Protein AF-A0A1N6WPC0-F1 (afdb_monomer_lite)

pLDDT: mean 72.24, std 15.85, range [30.17, 91.0]

Sequence (101 aa):
MKKSELVTTCVISGGVLLAALHHGTVYRDQYRTRAECEADWGRYSGYCQEESAGGSGYRYYGPSYESGARPRTLEPRKVAARETIKRSGFGFSGARFSAGG

Foldseek 3Di:
DPPVVVVVCCVVVVVVVVVLVPDAKKKWFKAQDLCLQCQFAVVQSVQWDWDPDPDDHIIITGAIGHVVGDDRTDCPVRGPDMDTDPPDRDDDDGHPPPPDD

Organism: Aquipseudomonas alcaligenes (NCBI:txid43263)

Structure (mmCIF, N/CA/C/O backbone):
data_AF-A0A1N6WPC0-F1
#
_entry.id   AF-A0A1N6WPC0-F1
#
loop_
_atom_site.group_PDB
_atom_site.id
_atom_site.type_symbol
_atom_site.label_atom_id
_atom_site.label_alt_id
_atom_site.label_comp_id
_atom_site.label_asym_id
_atom_site.label_entity_id
_atom_site.label_seq_id
_atom_site.pdbx_PDB_ins_code
_atom_site.Cartn_x
_atom_site.Cartn_y
_atom_site.Cartn_z
_atom_site.occupancy
_atom_site.B_iso_or_equiv
_atom_site.auth_seq_id
_atom_site.auth_comp_id
_atom_site.auth_asym_id
_atom_site.auth_atom_id
_atom_site.pdbx_PDB_model_num
ATOM 1 N N . MET A 1 1 ? -14.975 8.978 46.731 1.00 53.16 1 MET A N 1
ATOM 2 C CA . MET A 1 1 ? -15.304 8.452 45.389 1.00 53.16 1 MET A CA 1
ATOM 3 C C . MET A 1 1 ? -16.383 7.405 45.532 1.00 53.16 1 MET A C 1
ATOM 5 O O . MET A 1 1 ? -16.203 6.466 46.306 1.00 53.16 1 MET A O 1
ATOM 9 N N . LYS A 1 2 ? -17.518 7.580 44.858 1.00 65.81 2 LYS A N 1
ATOM 10 C CA . LYS A 1 2 ? -18.570 6.556 44.879 1.00 65.81 2 LYS A CA 1
ATOM 11 C C . LYS A 1 2 ? -18.101 5.379 44.023 1.00 65.81 2 LYS A C 1
ATOM 13 O O . LYS A 1 2 ? -17.471 5.578 42.990 1.00 65.81 2 LYS A O 1
ATOM 18 N N . LYS A 1 3 ? -18.394 4.148 44.448 1.00 60.62 3 LYS A N 1
ATOM 19 C CA . LYS A 1 3 ? -17.966 2.909 43.767 1.00 60.62 3 LYS A CA 1
ATOM 20 C C . LYS A 1 3 ? -18.347 2.897 42.274 1.00 60.62 3 LYS A C 1
ATOM 22 O O . LYS A 1 3 ? -17.620 2.347 41.457 1.00 60.62 3 LYS A O 1
ATOM 27 N N . SER A 1 4 ? -19.446 3.569 41.926 1.00 62.38 4 SER A N 1
ATOM 28 C CA . SER A 1 4 ? -19.932 3.776 40.560 1.00 62.38 4 SER A CA 1
ATOM 29 C C . SER A 1 4 ? -19.015 4.640 39.688 1.00 62.38 4 SER A C 1
ATOM 31 O O . SER A 1 4 ? -18.865 4.348 38.507 1.00 62.38 4 SER A O 1
ATOM 33 N N . GLU A 1 5 ? -18.370 5.670 40.238 1.00 66.00 5 GLU A N 1
ATOM 34 C CA . GLU A 1 5 ? -17.482 6.550 39.467 1.00 66.00 5 GLU A CA 1
ATOM 35 C C . GLU A 1 5 ? -16.233 5.794 39.022 1.00 66.00 5 GLU A C 1
ATOM 37 O O . GLU A 1 5 ? -15.911 5.810 37.844 1.00 66.00 5 GLU A O 1
ATOM 42 N N . LEU A 1 6 ? -15.601 5.035 39.925 1.00 68.31 6 LEU A N 1
ATOM 43 C CA . LEU A 1 6 ? -14.409 4.237 39.614 1.00 68.31 6 LEU A CA 1
ATOM 44 C C . LEU A 1 6 ? -14.668 3.232 38.476 1.00 68.31 6 LEU A C 1
ATOM 46 O O . LEU A 1 6 ? -13.873 3.126 37.545 1.00 68.31 6 LEU A O 1
ATOM 50 N N . VAL A 1 7 ? -15.801 2.522 38.533 1.00 69.50 7 VAL A N 1
ATOM 51 C CA . VAL A 1 7 ? -16.192 1.543 37.506 1.00 69.50 7 VAL A CA 1
ATOM 52 C C . VAL A 1 7 ? -16.419 2.232 36.162 1.00 69.50 7 VAL A C 1
ATOM 54 O O . VAL A 1 7 ? -15.933 1.758 35.138 1.00 69.50 7 VAL A O 1
ATOM 57 N N . THR A 1 8 ? -17.098 3.379 36.167 1.00 69.69 8 THR A N 1
ATOM 58 C CA . THR A 1 8 ? -17.383 4.137 34.942 1.00 69.69 8 THR A CA 1
ATOM 59 C C . THR A 1 8 ? -16.087 4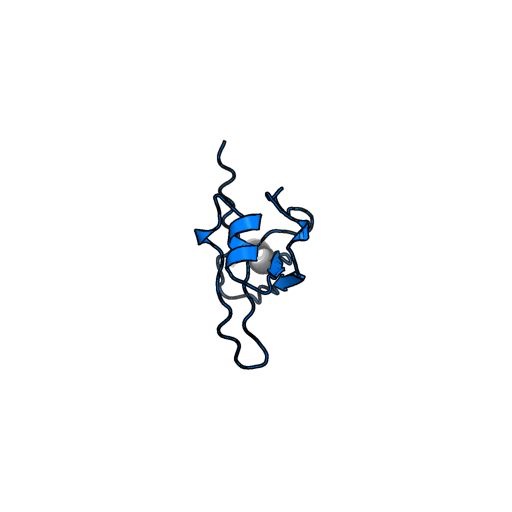.630 34.297 1.00 69.69 8 THR A C 1
ATOM 61 O O . THR A 1 8 ? -15.883 4.446 33.097 1.00 69.69 8 THR A O 1
ATOM 64 N N . THR A 1 9 ? -15.158 5.167 35.092 1.00 71.31 9 THR A N 1
ATOM 65 C CA . THR A 1 9 ? -13.864 5.643 34.592 1.00 71.31 9 THR A CA 1
ATOM 66 C C . THR A 1 9 ? -13.016 4.502 34.035 1.00 71.31 9 THR A C 1
ATOM 68 O O . THR A 1 9 ? -12.408 4.668 32.979 1.00 71.31 9 THR A O 1
ATOM 71 N N . CYS A 1 10 ? -12.992 3.332 34.681 1.00 70.00 10 CYS A N 1
ATOM 72 C CA . CYS A 1 10 ? -12.271 2.155 34.184 1.00 70.00 10 CYS A CA 1
ATOM 73 C C . CYS A 1 10 ? -12.830 1.637 32.853 1.00 70.00 10 CYS A C 1
ATOM 75 O O . CYS A 1 10 ? -12.054 1.306 31.961 1.00 70.00 10 CYS A O 1
ATOM 77 N N . VAL A 1 11 ? -14.155 1.593 32.685 1.00 72.56 11 VAL A N 1
ATOM 78 C CA . VAL A 1 11 ? -14.769 1.127 31.429 1.00 72.56 11 VAL A CA 1
ATOM 79 C C . VAL A 1 11 ? -14.503 2.112 30.291 1.00 72.56 11 VAL A C 1
ATOM 81 O O . VAL A 1 11 ? -14.119 1.695 29.200 1.00 72.56 11 VAL A O 1
ATOM 84 N N . ILE A 1 12 ? -14.643 3.416 30.545 1.00 69.88 12 ILE A N 1
ATOM 85 C CA . ILE A 1 12 ? -14.386 4.448 29.531 1.00 69.88 12 ILE A CA 1
ATOM 86 C C . ILE A 1 12 ? -12.902 4.469 29.152 1.00 69.88 12 ILE A C 1
ATOM 88 O O . ILE A 1 12 ? -12.571 4.400 27.970 1.00 69.88 12 ILE A O 1
ATOM 92 N N . SER A 1 13 ? -12.000 4.515 30.136 1.00 69.75 13 SER A N 1
ATOM 93 C CA . SER A 1 13 ? -10.555 4.514 29.869 1.00 69.75 13 SER A CA 1
ATOM 94 C C . SER A 1 13 ? -10.095 3.231 29.177 1.00 69.75 13 SER A C 1
ATOM 96 O O . SER A 1 13 ? -9.351 3.311 28.202 1.00 69.75 13 SER A O 1
ATOM 98 N N . GLY A 1 14 ? -10.587 2.064 29.602 1.00 66.50 14 GLY A N 1
ATOM 99 C CA . GLY A 1 14 ? -10.300 0.784 28.958 1.00 66.50 14 GLY A CA 1
ATOM 100 C C . GLY A 1 14 ? -10.811 0.710 27.517 1.00 66.50 14 GLY A C 1
ATOM 101 O O . GLY A 1 14 ? -10.084 0.246 26.642 1.00 66.50 14 GLY A O 1
ATOM 102 N N . GLY A 1 15 ? -12.015 1.220 27.242 1.00 64.06 15 GLY A N 1
ATOM 103 C CA . GLY A 1 15 ? -12.588 1.267 25.893 1.00 64.06 15 GLY A CA 1
ATOM 104 C C . GLY A 1 15 ? -11.807 2.174 24.940 1.00 64.06 15 GLY A C 1
ATOM 105 O O . GLY A 1 15 ? -11.518 1.773 23.812 1.00 64.06 15 GLY A O 1
ATOM 106 N N . VAL A 1 16 ? -11.397 3.362 25.399 1.00 63.91 16 VAL A N 1
ATOM 107 C CA . VAL A 1 16 ? -10.552 4.269 24.603 1.00 63.91 16 VAL A CA 1
ATOM 108 C C . VAL A 1 16 ? -9.172 3.659 24.356 1.00 63.91 16 VAL A C 1
ATOM 110 O O . VAL A 1 16 ? -8.673 3.737 23.235 1.00 63.91 16 VAL A O 1
ATOM 113 N N . LEU A 1 17 ? -8.573 3.006 25.357 1.00 62.94 17 LEU A N 1
ATOM 114 C CA . LEU A 1 17 ? -7.279 2.341 25.198 1.00 62.94 17 LEU A CA 1
ATOM 115 C C . LEU A 1 17 ? -7.365 1.193 24.184 1.00 62.94 17 LEU A C 1
ATOM 117 O O . LEU A 1 17 ? -6.507 1.071 23.317 1.00 62.94 17 LEU A O 1
ATOM 121 N N . LEU A 1 18 ? -8.421 0.380 24.251 1.00 62.47 18 LEU A N 1
ATOM 122 C CA . LEU A 1 18 ? -8.630 -0.731 23.327 1.00 62.47 18 LEU A CA 1
ATOM 123 C C . LEU A 1 18 ? -8.854 -0.235 21.891 1.00 62.47 18 LEU A C 1
ATOM 125 O O . LEU A 1 18 ? -8.261 -0.778 20.964 1.00 62.47 18 LEU A O 1
ATOM 129 N N . ALA A 1 19 ? -9.640 0.829 21.702 1.00 61.00 19 ALA A N 1
ATOM 130 C CA . ALA A 1 19 ? -9.847 1.451 20.393 1.00 61.00 19 ALA A CA 1
ATOM 131 C C . ALA A 1 19 ? -8.561 2.093 19.842 1.00 61.00 19 ALA A C 1
ATOM 133 O O . ALA A 1 19 ? -8.280 1.990 18.649 1.00 61.00 19 ALA A O 1
ATOM 134 N N . ALA A 1 20 ? -7.744 2.695 20.711 1.00 60.69 20 ALA A N 1
ATOM 135 C CA . ALA A 1 20 ? -6.432 3.221 20.347 1.00 60.69 20 ALA A CA 1
ATOM 136 C C . ALA A 1 20 ? -5.419 2.114 20.013 1.00 60.69 20 ALA A C 1
ATOM 138 O O . ALA A 1 20 ? -4.473 2.370 19.280 1.00 60.69 20 ALA A O 1
ATOM 139 N N . LEU A 1 21 ? -5.611 0.893 20.516 1.00 63.16 21 LEU A N 1
ATOM 140 C CA . LEU A 1 21 ? -4.760 -0.265 20.226 1.00 63.16 21 LEU A CA 1
ATOM 141 C C . LEU A 1 21 ? -5.271 -1.110 19.049 1.00 63.16 21 LEU A C 1
ATOM 143 O O . LEU A 1 21 ? -4.520 -1.927 18.516 1.00 63.16 21 LEU A O 1
ATOM 147 N N . HIS A 1 22 ? -6.518 -0.915 18.613 1.00 58.50 22 HIS A N 1
ATOM 148 C CA . HIS A 1 22 ? -7.118 -1.656 17.506 1.00 58.50 22 HIS A CA 1
ATOM 149 C C . HIS A 1 22 ? -6.666 -1.088 16.151 1.00 58.50 22 HIS A C 1
ATOM 151 O O . HIS A 1 22 ? -7.442 -0.527 15.379 1.00 58.50 22 HIS A O 1
ATOM 157 N N . HIS A 1 23 ? -5.375 -1.200 15.853 1.00 62.47 23 HIS A N 1
ATOM 158 C CA . HIS A 1 23 ? -4.835 -0.893 14.533 1.00 62.47 23 HIS A CA 1
ATOM 159 C C . HIS A 1 23 ? -4.791 -2.175 13.698 1.00 62.47 23 HIS A C 1
ATOM 161 O O . HIS A 1 23 ? -4.067 -3.114 14.022 1.00 62.47 23 HIS A O 1
ATOM 167 N N . GLY A 1 24 ? -5.588 -2.220 12.627 1.00 63.00 24 GLY A N 1
ATOM 168 C CA . GLY A 1 24 ? -5.580 -3.332 11.678 1.00 63.00 24 GLY A CA 1
ATOM 169 C C . GLY A 1 24 ? -4.274 -3.406 10.883 1.00 63.00 24 GLY A C 1
ATOM 170 O O . GLY A 1 24 ? -3.560 -2.411 10.721 1.00 63.00 24 GLY A O 1
ATOM 171 N N . THR A 1 25 ? -3.960 -4.592 10.362 1.00 73.69 25 THR A N 1
ATOM 172 C CA . THR A 1 25 ? -2.880 -4.743 9.387 1.00 73.69 25 THR A CA 1
ATOM 173 C C . THR A 1 25 ? -3.239 -3.994 8.106 1.00 73.69 25 THR A C 1
ATOM 175 O O . THR A 1 25 ? -4.324 -4.162 7.549 1.00 73.69 25 THR A O 1
ATOM 178 N N . VAL A 1 26 ? -2.311 -3.166 7.628 1.00 82.06 26 VAL A N 1
ATOM 179 C CA . VAL A 1 26 ? -2.404 -2.549 6.301 1.00 82.06 26 VAL A CA 1
ATOM 180 C C . VAL A 1 26 ? -1.351 -3.163 5.390 1.00 82.06 26 VAL A C 1
ATOM 182 O O . VAL A 1 26 ? -0.329 -3.673 5.844 1.00 82.06 26 VAL A O 1
ATOM 185 N N . TYR A 1 27 ? -1.611 -3.124 4.099 1.00 85.12 27 TYR A N 1
ATOM 186 C CA . TYR A 1 27 ? -0.808 -3.698 3.037 1.00 85.12 27 TYR A CA 1
ATOM 187 C C . TYR A 1 27 ? -0.288 -2.597 2.136 1.00 85.12 27 TYR A C 1
ATOM 189 O O . TYR A 1 27 ? -0.900 -1.538 2.016 1.00 85.12 27 TYR A O 1
ATOM 197 N N . ARG A 1 28 ? 0.840 -2.848 1.485 1.00 87.50 28 ARG A N 1
ATOM 198 C CA . ARG A 1 28 ? 1.410 -1.945 0.492 1.00 87.50 28 ARG A CA 1
ATOM 199 C C . ARG A 1 28 ? 1.976 -2.769 -0.657 1.00 87.50 28 ARG A C 1
ATOM 201 O O . ARG A 1 28 ? 2.531 -3.846 -0.433 1.00 87.50 28 ARG A O 1
ATOM 208 N N . ASP A 1 29 ? 1.793 -2.290 -1.882 1.00 89.12 29 ASP A N 1
ATOM 209 C CA . ASP A 1 29 ? 2.372 -2.943 -3.057 1.00 89.12 29 ASP A CA 1
ATOM 210 C C . ASP A 1 29 ? 3.848 -2.560 -3.187 1.00 89.12 29 ASP A C 1
ATOM 212 O O . ASP A 1 29 ? 4.196 -1.379 -3.103 1.00 89.12 29 ASP A O 1
ATOM 216 N N . GLN A 1 30 ? 4.689 -3.565 -3.415 1.00 89.44 30 GLN A N 1
ATOM 217 C CA . GLN A 1 30 ? 6.099 -3.429 -3.756 1.00 89.44 30 GLN A CA 1
ATOM 218 C C . GLN A 1 30 ? 6.294 -3.465 -5.270 1.00 89.44 30 GLN A C 1
ATOM 220 O O . GLN A 1 30 ? 5.716 -4.302 -5.970 1.00 89.44 30 GLN A O 1
ATOM 225 N N . TYR A 1 31 ? 7.193 -2.615 -5.747 1.00 90.44 31 TYR A N 1
ATOM 226 C CA . TYR A 1 31 ? 7.611 -2.516 -7.140 1.00 90.44 31 TYR A CA 1
ATOM 227 C C . TYR A 1 31 ? 9.135 -2.559 -7.226 1.00 90.44 31 TYR A C 1
ATOM 229 O O . TYR A 1 31 ? 9.835 -2.119 -6.305 1.00 90.44 31 TYR A O 1
ATOM 237 N N . ARG A 1 32 ? 9.663 -3.080 -8.339 1.00 88.44 32 ARG A N 1
ATOM 238 C CA . ARG A 1 32 ? 11.116 -3.139 -8.570 1.00 88.44 32 ARG A CA 1
ATOM 239 C C . ARG A 1 32 ? 11.655 -1.777 -8.970 1.00 88.44 32 ARG A C 1
ATOM 241 O O . ARG A 1 32 ? 12.799 -1.456 -8.670 1.00 88.44 32 ARG A O 1
ATOM 248 N N . THR A 1 33 ? 10.839 -0.991 -9.665 1.00 89.25 33 THR A N 1
ATOM 249 C CA . THR A 1 33 ? 11.213 0.343 -10.130 1.00 89.25 33 THR A CA 1
ATOM 250 C C . THR A 1 33 ? 10.132 1.368 -9.821 1.00 89.25 33 THR A C 1
ATOM 252 O O . THR A 1 33 ? 8.950 1.046 -9.685 1.00 89.25 33 THR A O 1
ATOM 255 N N . ARG A 1 34 ? 10.538 2.638 -9.763 1.00 88.19 34 ARG A N 1
ATOM 256 C CA . ARG A 1 34 ? 9.613 3.762 -9.616 1.00 88.19 34 ARG A CA 1
ATOM 257 C C . ARG A 1 34 ? 8.596 3.813 -10.753 1.00 88.19 34 ARG A C 1
ATOM 259 O O . ARG A 1 34 ? 7.413 3.993 -10.500 1.00 88.19 34 ARG A O 1
ATOM 266 N N . ALA A 1 35 ? 9.058 3.591 -11.983 1.00 89.50 35 ALA A N 1
ATOM 267 C CA . ALA A 1 35 ? 8.217 3.620 -13.173 1.00 89.50 35 ALA A CA 1
ATOM 268 C C . ALA A 1 35 ? 7.100 2.566 -13.123 1.00 89.50 35 ALA A C 1
ATOM 270 O O . ALA A 1 35 ? 5.979 2.851 -13.528 1.00 89.50 35 ALA A O 1
ATOM 271 N N . GLU A 1 36 ? 7.369 1.370 -12.589 1.00 90.56 36 GLU A N 1
ATOM 272 C CA . GLU A 1 36 ? 6.334 0.344 -12.390 1.00 90.56 36 GLU A CA 1
ATOM 273 C C . GLU A 1 36 ? 5.261 0.798 -11.397 1.00 90.56 36 GLU A C 1
ATOM 275 O O . GLU A 1 36 ? 4.072 0.611 -11.655 1.00 90.56 36 GLU A O 1
ATOM 280 N N . CYS A 1 37 ? 5.672 1.429 -10.294 1.00 90.81 37 CYS A N 1
ATOM 281 C CA . CYS A 1 37 ? 4.743 1.973 -9.310 1.00 90.81 37 CYS A CA 1
ATOM 282 C C . CYS A 1 37 ? 3.884 3.092 -9.910 1.00 90.81 37 CYS A C 1
ATOM 284 O O . CYS A 1 37 ? 2.661 3.078 -9.779 1.00 90.81 37 CYS A O 1
ATOM 286 N N . GLU A 1 38 ? 4.512 4.050 -10.594 1.00 90.62 38 GLU A N 1
ATOM 287 C CA . GLU A 1 38 ? 3.817 5.191 -11.190 1.00 90.62 38 GLU A CA 1
ATOM 288 C C . GLU A 1 38 ? 2.875 4.760 -12.319 1.00 90.62 38 GLU A C 1
ATOM 290 O O . GLU A 1 38 ? 1.779 5.304 -12.429 1.00 90.62 38 GLU A O 1
ATOM 295 N N . ALA A 1 39 ? 3.258 3.758 -13.113 1.00 91.00 39 ALA A N 1
ATOM 296 C CA . ALA A 1 39 ? 2.415 3.219 -14.172 1.00 91.00 39 ALA A CA 1
ATOM 297 C C . ALA A 1 39 ? 1.190 2.474 -13.614 1.00 91.00 39 ALA A C 1
ATOM 299 O O . ALA A 1 39 ? 0.087 2.640 -14.131 1.00 91.00 39 ALA A O 1
ATOM 300 N N . ASP A 1 40 ? 1.349 1.724 -12.518 1.00 90.12 40 ASP A N 1
ATOM 301 C CA . ASP A 1 40 ? 0.226 1.044 -11.872 1.00 90.12 40 ASP A CA 1
ATOM 302 C C . ASP A 1 40 ? -0.728 2.043 -11.194 1.00 90.12 40 ASP A C 1
ATOM 304 O O . ASP A 1 40 ? -1.942 2.030 -11.417 1.00 90.12 40 ASP A O 1
ATOM 308 N N . TRP A 1 41 ? -0.184 2.961 -10.395 1.00 87.94 41 TRP A N 1
ATOM 309 C CA . TRP A 1 41 ? -0.978 3.894 -9.596 1.00 87.94 41 TRP A CA 1
ATOM 310 C C . TRP A 1 41 ? -1.455 5.132 -10.359 1.00 87.94 41 TRP A C 1
ATOM 312 O O . TRP A 1 41 ? -2.396 5.789 -9.904 1.00 87.94 41 TRP A O 1
ATOM 322 N N . GLY A 1 42 ? -0.856 5.451 -11.508 1.00 85.38 42 GLY A N 1
ATOM 323 C CA . GLY A 1 42 ? -1.266 6.514 -12.426 1.00 85.38 42 GLY A CA 1
ATOM 324 C C . GLY A 1 42 ? -1.492 7.854 -11.728 1.00 85.38 42 GLY A C 1
ATOM 325 O O . GLY A 1 42 ? -0.549 8.554 -11.361 1.00 85.38 42 GLY A O 1
ATOM 326 N N . ARG A 1 43 ? -2.765 8.203 -11.495 1.00 78.38 43 ARG A N 1
ATOM 327 C CA . ARG A 1 43 ? -3.183 9.421 -10.773 1.00 78.38 43 ARG A CA 1
ATOM 328 C C . ARG A 1 43 ? -2.603 9.522 -9.354 1.00 78.38 43 ARG A C 1
ATOM 330 O O . ARG A 1 43 ? -2.447 10.626 -8.842 1.00 78.38 43 ARG A O 1
ATOM 337 N N . TYR A 1 44 ? -2.273 8.394 -8.729 1.00 76.94 44 TYR A N 1
ATOM 338 C CA . TYR A 1 44 ? -1.671 8.315 -7.396 1.00 76.94 44 TYR A CA 1
ATOM 339 C C . TYR A 1 44 ? -0.148 8.074 -7.438 1.00 76.94 44 TYR A C 1
ATOM 341 O O . TYR A 1 44 ? 0.447 7.726 -6.421 1.00 76.94 44 TYR A O 1
ATOM 349 N N . SER A 1 45 ? 0.499 8.283 -8.589 1.00 77.94 45 SER A N 1
ATOM 350 C CA . SER A 1 45 ? 1.959 8.173 -8.776 1.00 77.94 45 SER A CA 1
ATOM 351 C C . SER A 1 45 ? 2.776 8.982 -7.762 1.00 77.94 45 SER A C 1
ATOM 353 O O . SER A 1 45 ? 3.811 8.516 -7.297 1.00 77.94 45 SER A O 1
ATOM 355 N N . GLY A 1 46 ? 2.281 10.147 -7.328 1.00 77.62 46 GLY A N 1
ATOM 356 C CA . GLY A 1 46 ? 2.942 10.989 -6.318 1.00 77.62 46 GLY A CA 1
ATOM 357 C C . GLY A 1 46 ? 3.083 10.355 -4.924 1.00 77.62 46 GLY A C 1
ATOM 358 O O . GLY A 1 46 ? 3.768 10.907 -4.068 1.00 77.62 46 GLY A O 1
ATOM 359 N N . TYR A 1 47 ? 2.455 9.203 -4.684 1.00 81.12 47 TYR A N 1
ATOM 360 C CA . TYR A 1 47 ? 2.560 8.441 -3.436 1.00 81.12 47 TYR A CA 1
ATOM 361 C C . TYR A 1 47 ? 3.530 7.252 -3.530 1.00 81.12 47 TYR A C 1
ATOM 363 O O . TYR A 1 47 ? 3.677 6.507 -2.555 1.00 81.12 47 TYR A O 1
ATOM 371 N N . CYS A 1 48 ? 4.183 7.062 -4.680 1.00 87.69 48 CYS A N 1
ATOM 372 C CA . CYS A 1 48 ? 5.262 6.097 -4.839 1.00 87.69 48 CYS A CA 1
ATOM 373 C C . CYS A 1 48 ? 6.480 6.569 -4.042 1.00 87.69 48 CYS A C 1
ATOM 375 O O . CYS A 1 48 ? 7.119 7.560 -4.390 1.00 87.69 48 CYS A O 1
ATOM 377 N N . GLN A 1 49 ? 6.779 5.874 -2.947 1.00 83.62 49 GLN A N 1
ATOM 378 C CA . GLN A 1 49 ? 7.911 6.194 -2.079 1.00 83.62 49 GLN A CA 1
ATOM 379 C C . GLN A 1 49 ? 9.047 5.213 -2.324 1.00 83.62 49 GLN A C 1
ATOM 381 O O . GLN A 1 49 ? 8.814 4.015 -2.481 1.00 83.62 49 GLN A O 1
ATOM 386 N N . GLU A 1 50 ? 10.269 5.729 -2.346 1.00 80.56 50 GLU A N 1
ATOM 387 C CA . GLU A 1 50 ? 11.469 4.905 -2.295 1.00 80.56 50 GLU A CA 1
ATOM 388 C C . GLU A 1 50 ? 11.724 4.441 -0.862 1.00 80.56 50 GLU A C 1
ATOM 390 O O . GLU A 1 50 ? 11.555 5.200 0.095 1.00 80.56 50 GLU A O 1
ATOM 395 N N . GLU A 1 51 ? 12.126 3.187 -0.704 1.00 70.06 51 GLU A N 1
ATOM 396 C CA . GLU A 1 51 ? 12.695 2.728 0.552 1.00 70.06 51 GLU A CA 1
ATOM 397 C C . GLU A 1 51 ? 14.160 3.138 0.621 1.00 70.06 51 GLU A C 1
ATOM 399 O O . GLU A 1 51 ? 14.978 2.700 -0.192 1.00 70.06 51 GLU A O 1
ATOM 404 N N . SER A 1 52 ? 14.525 3.925 1.631 1.00 56.97 52 SER A N 1
ATOM 405 C CA . SER A 1 52 ? 15.923 4.054 2.040 1.00 56.97 52 SER A CA 1
ATOM 406 C C . SER A 1 52 ? 16.338 2.760 2.749 1.00 56.97 52 SER A C 1
ATOM 408 O O . SER A 1 52 ? 16.368 2.687 3.975 1.00 56.97 52 SER A O 1
ATOM 410 N N . ALA A 1 53 ? 16.571 1.693 1.985 1.00 55.59 53 ALA A N 1
ATOM 411 C CA . ALA A 1 53 ? 16.855 0.379 2.543 1.00 55.59 53 ALA A CA 1
ATOM 412 C C . ALA A 1 53 ? 18.270 0.337 3.144 1.00 55.59 53 ALA A C 1
ATOM 414 O O . ALA A 1 53 ? 19.271 0.186 2.439 1.00 55.59 53 ALA A O 1
ATOM 415 N N . GLY A 1 54 ? 18.351 0.397 4.474 1.00 49.38 54 GLY A N 1
ATOM 416 C CA . GLY A 1 54 ? 19.455 -0.184 5.232 1.00 49.38 54 GLY A CA 1
ATOM 417 C C . GLY A 1 54 ? 19.424 -1.706 5.082 1.00 49.38 54 GLY A C 1
ATOM 418 O O . GLY A 1 54 ? 18.967 -2.405 5.976 1.00 49.38 54 GLY A O 1
ATOM 419 N N . GLY A 1 55 ? 19.866 -2.212 3.930 1.00 49.66 55 GLY A N 1
ATOM 420 C CA . GLY A 1 55 ? 19.979 -3.643 3.647 1.00 49.66 55 GLY A CA 1
ATOM 421 C C . GLY A 1 55 ? 19.108 -4.128 2.486 1.00 49.66 55 GLY A C 1
ATOM 422 O O . GLY A 1 55 ? 17.920 -4.376 2.637 1.00 49.66 55 GLY A O 1
ATOM 423 N N . SER A 1 56 ? 19.771 -4.384 1.354 1.00 50.84 56 SER A N 1
ATOM 424 C CA . SER A 1 56 ? 19.311 -5.199 0.217 1.00 50.84 56 SER A CA 1
ATOM 425 C C . SER A 1 56 ? 18.203 -4.625 -0.689 1.00 50.84 56 SER A C 1
ATOM 427 O O . SER A 1 56 ? 17.078 -5.119 -0.740 1.00 50.84 56 SER A O 1
ATOM 429 N N . GLY A 1 57 ? 18.609 -3.661 -1.525 1.00 57.06 57 GLY A N 1
ATOM 430 C CA . GLY A 1 57 ? 17.974 -3.351 -2.812 1.00 57.06 57 GLY A CA 1
ATOM 431 C C . GLY A 1 57 ? 16.980 -2.191 -2.788 1.00 57.06 57 GLY A C 1
ATOM 432 O O . GLY A 1 57 ? 16.194 -2.046 -1.862 1.00 57.06 57 GLY A O 1
ATOM 433 N N . TYR A 1 58 ? 17.001 -1.369 -3.842 1.00 59.38 58 TYR A N 1
ATOM 434 C CA . TYR A 1 58 ? 16.008 -0.315 -4.046 1.00 59.38 58 TYR A CA 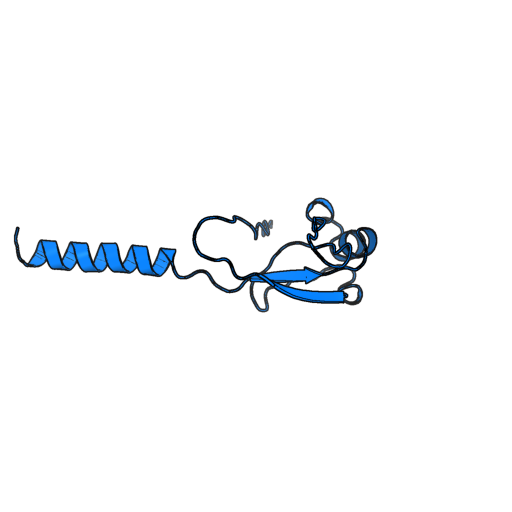1
ATOM 435 C C . TYR A 1 58 ? 14.630 -0.954 -4.258 1.00 59.38 58 TYR A C 1
ATOM 437 O O . TYR A 1 58 ? 14.410 -1.647 -5.254 1.00 59.38 58 TYR A O 1
ATOM 445 N N . ARG A 1 59 ? 13.712 -0.741 -3.314 1.00 77.94 59 ARG A N 1
ATOM 446 C CA . ARG A 1 59 ? 12.304 -1.134 -3.422 1.00 7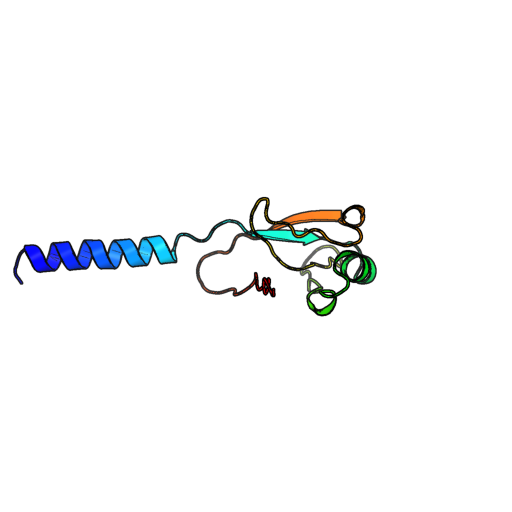7.94 59 ARG A CA 1
ATOM 447 C C . ARG A 1 59 ? 11.443 0.116 -3.413 1.00 77.94 59 ARG A C 1
ATOM 449 O O . ARG A 1 59 ? 11.704 1.057 -2.664 1.00 77.94 59 ARG A O 1
ATOM 456 N N . TYR A 1 60 ? 10.433 0.128 -4.273 1.00 88.06 60 TYR A N 1
ATOM 457 C CA . TYR A 1 60 ? 9.460 1.211 -4.342 1.00 88.06 60 TYR A CA 1
ATOM 458 C C . TYR A 1 60 ? 8.122 0.732 -3.808 1.00 88.06 60 TYR A C 1
ATOM 460 O O . TYR A 1 60 ? 7.697 -0.386 -4.097 1.00 88.06 60 TYR A O 1
ATOM 468 N N . TYR A 1 61 ? 7.436 1.601 -3.074 1.00 87.94 61 TYR A N 1
ATOM 469 C CA . TYR A 1 61 ? 6.152 1.294 -2.467 1.00 87.94 61 TYR A CA 1
ATOM 470 C C . TYR A 1 61 ? 5.051 2.233 -2.957 1.00 87.94 61 TYR A C 1
ATOM 472 O O . TYR A 1 61 ? 5.125 3.448 -2.753 1.00 87.94 61 TYR A O 1
ATOM 480 N N . GLY A 1 62 ? 3.985 1.675 -3.534 1.00 88.44 62 GLY A N 1
ATOM 481 C CA . GLY A 1 62 ? 2.754 2.423 -3.859 1.00 88.44 62 GLY A CA 1
ATOM 482 C C . GLY A 1 62 ? 1.876 2.633 -2.623 1.00 88.44 62 GLY A C 1
ATOM 483 O O . GLY A 1 62 ? 2.195 2.059 -1.609 1.00 88.44 62 GLY A O 1
ATOM 484 N N . PRO A 1 63 ? 0.808 3.440 -2.609 1.00 86.62 63 PRO A N 1
ATOM 485 C CA . PRO A 1 63 ? -0.058 3.671 -1.439 1.00 86.62 63 PRO A CA 1
ATOM 486 C C .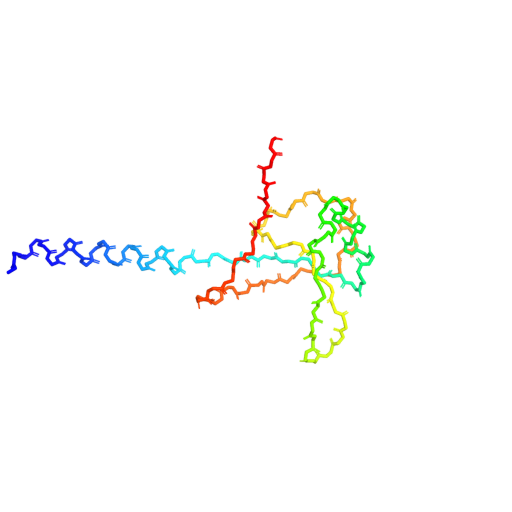 PRO A 1 63 ? -0.425 2.440 -0.580 1.00 86.62 63 PRO A C 1
ATOM 488 O O . PRO A 1 63 ? -0.630 1.341 -1.092 1.00 86.62 63 PRO A O 1
ATOM 491 N N . SER A 1 64 ? -0.562 2.636 0.736 1.00 84.81 64 SER A N 1
ATOM 492 C CA . SER A 1 64 ? -0.961 1.593 1.694 1.00 84.81 64 SER A CA 1
ATOM 493 C C . SER A 1 64 ? -2.477 1.482 1.861 1.00 84.81 64 SER A C 1
ATOM 495 O O . SER A 1 64 ? -3.122 2.511 2.037 1.00 84.81 64 SER A O 1
ATOM 497 N N . TYR A 1 65 ? -3.019 0.259 1.881 1.00 84.00 65 TYR A N 1
ATOM 498 C CA . TYR A 1 65 ? -4.447 -0.103 1.897 1.00 84.00 65 TYR A CA 1
ATOM 499 C C . TYR A 1 65 ? -4.794 -1.225 2.880 1.00 84.00 65 TYR A C 1
ATOM 501 O O . TYR A 1 65 ? -3.929 -1.975 3.307 1.00 84.00 65 TYR A O 1
ATOM 509 N N . GLU A 1 66 ? -6.061 -1.351 3.274 1.00 83.31 66 GLU A N 1
ATOM 510 C CA . GLU A 1 66 ? -6.507 -2.419 4.184 1.00 83.31 66 GLU A CA 1
ATOM 511 C C . GLU A 1 66 ? -6.596 -3.784 3.487 1.00 83.31 66 GLU A C 1
ATOM 513 O O . GLU A 1 66 ? -6.630 -3.880 2.258 1.00 83.31 66 GLU A O 1
ATOM 518 N N . SER A 1 67 ? -6.657 -4.864 4.271 1.00 81.94 67 SER A N 1
ATOM 519 C CA . SER A 1 67 ? -6.825 -6.217 3.728 1.00 81.94 67 SER A CA 1
ATOM 520 C C . SER A 1 67 ? -8.040 -6.301 2.801 1.00 81.94 67 SER A C 1
ATOM 522 O O . SER A 1 67 ? -9.145 -5.928 3.180 1.00 81.94 67 SER A O 1
ATOM 524 N N . GLY A 1 68 ? -7.837 -6.769 1.569 1.00 82.56 68 GLY A N 1
ATOM 525 C CA . GLY A 1 68 ? -8.904 -6.869 0.565 1.00 82.56 68 GLY A CA 1
ATOM 526 C C . GLY A 1 68 ? -9.378 -5.534 -0.026 1.00 82.56 68 GLY A C 1
ATOM 527 O O . GLY A 1 68 ? -10.090 -5.547 -1.024 1.00 82.56 68 GLY A O 1
ATOM 528 N N . ALA A 1 69 ? -8.931 -4.392 0.503 1.00 85.81 69 ALA A N 1
ATOM 529 C CA . ALA A 1 69 ? -9.314 -3.054 0.052 1.00 85.81 69 ALA A CA 1
ATOM 530 C C . ALA A 1 69 ? -8.329 -2.456 -0.967 1.00 85.81 69 ALA A C 1
ATOM 532 O O . ALA A 1 69 ? -8.257 -1.237 -1.129 1.00 85.81 69 ALA A O 1
ATOM 533 N N . ARG A 1 70 ? -7.538 -3.296 -1.652 1.00 86.19 70 ARG A N 1
ATOM 534 C CA . ARG A 1 70 ? -6.627 -2.815 -2.694 1.00 86.19 70 ARG A CA 1
ATOM 535 C C . ARG A 1 70 ? -7.450 -2.139 -3.795 1.00 86.19 70 ARG A C 1
ATOM 537 O O . ARG A 1 70 ? -8.281 -2.812 -4.410 1.00 86.19 70 ARG A O 1
ATOM 544 N N . PRO A 1 71 ? -7.206 -0.858 -4.102 1.00 82.44 71 PRO A N 1
ATOM 545 C CA . PRO A 1 71 ? -7.935 -0.190 -5.164 1.00 82.44 71 PRO A CA 1
ATOM 546 C C . PRO A 1 71 ? -7.619 -0.824 -6.521 1.00 82.44 71 PRO A C 1
ATOM 548 O O . PRO A 1 71 ? -6.574 -1.451 -6.736 1.00 82.44 71 PRO A O 1
ATOM 551 N N . ARG A 1 72 ? -8.546 -0.657 -7.465 1.00 85.81 72 ARG A N 1
ATOM 552 C CA . ARG A 1 72 ? -8.339 -1.088 -8.844 1.00 85.81 72 ARG A CA 1
ATOM 553 C C . ARG A 1 72 ? -7.382 -0.112 -9.524 1.00 85.81 72 ARG A C 1
ATOM 555 O O . ARG A 1 72 ? -7.760 1.002 -9.868 1.00 85.81 72 ARG A O 1
ATOM 562 N N . THR A 1 73 ? -6.141 -0.546 -9.672 1.00 87.50 73 THR A N 1
ATOM 563 C CA . THR A 1 73 ? -5.062 0.200 -10.318 1.00 87.50 73 THR A CA 1
ATOM 564 C C . THR A 1 73 ? -5.003 -0.105 -11.821 1.00 87.50 73 THR A C 1
ATOM 566 O O . THR A 1 73 ? -5.710 -0.998 -12.303 1.00 87.50 73 THR A O 1
ATOM 569 N N . LEU A 1 74 ? -4.205 0.656 -12.575 1.00 88.00 74 LEU A N 1
ATOM 570 C CA . LEU A 1 74 ? -4.116 0.539 -14.035 1.00 88.00 74 LEU A CA 1
ATOM 571 C C . LEU A 1 74 ? -3.433 -0.764 -14.464 1.00 88.00 74 LEU A C 1
ATOM 573 O O . LEU A 1 74 ? -3.888 -1.425 -15.397 1.00 88.00 74 LEU A O 1
ATOM 577 N N . GLU A 1 75 ? -2.366 -1.160 -13.769 1.00 89.00 75 GLU A N 1
ATOM 578 C CA . GLU A 1 75 ? -1.507 -2.279 -14.157 1.00 89.00 75 GLU A CA 1
ATOM 579 C C . GLU A 1 75 ? -1.154 -3.175 -12.958 1.00 89.00 75 GLU A C 1
ATOM 581 O O . GLU A 1 75 ? 0.021 -3.369 -12.636 1.00 89.00 75 GLU A O 1
ATOM 586 N N . PRO A 1 76 ? -2.152 -3.816 -12.314 1.00 84.31 76 PRO A N 1
ATOM 587 C CA . PRO A 1 76 ? -1.955 -4.585 -11.080 1.00 84.31 76 PRO A CA 1
ATOM 588 C C . PRO A 1 76 ? -1.000 -5.777 -11.241 1.00 84.31 76 PRO A C 1
ATOM 590 O O . PRO A 1 76 ? -0.545 -6.350 -10.256 1.00 84.31 76 PRO A O 1
ATOM 593 N N . ARG A 1 77 ? -0.697 -6.166 -12.485 1.00 86.25 77 ARG A N 1
ATOM 594 C CA . ARG A 1 77 ? 0.261 -7.226 -12.826 1.00 86.25 77 ARG A CA 1
ATOM 595 C C . ARG A 1 77 ? 1.722 -6.793 -12.668 1.00 86.25 77 ARG A C 1
ATOM 597 O O . ARG A 1 77 ? 2.589 -7.657 -12.679 1.00 86.25 77 ARG A O 1
ATOM 604 N N . LYS A 1 78 ? 1.998 -5.489 -12.545 1.00 86.62 78 LYS A N 1
ATOM 605 C CA . LYS A 1 78 ? 3.349 -4.936 -12.340 1.00 86.62 78 LYS A CA 1
ATOM 606 C C . LYS A 1 78 ? 3.792 -4.946 -10.876 1.00 86.62 78 LYS A C 1
ATOM 608 O O . LYS A 1 78 ? 4.931 -4.601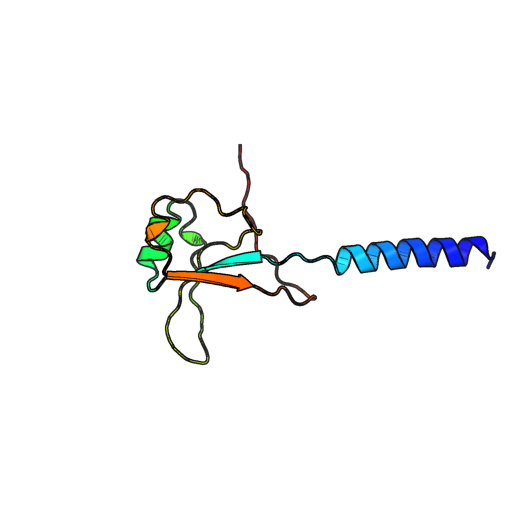 -10.583 1.00 86.62 78 LYS A O 1
ATOM 613 N N . VAL A 1 79 ? 2.910 -5.349 -9.962 1.00 88.38 79 VAL A N 1
ATOM 614 C CA . VAL A 1 79 ? 3.246 -5.535 -8.549 1.00 88.38 79 VAL A CA 1
ATOM 615 C C . VAL A 1 79 ? 4.218 -6.705 -8.414 1.00 88.38 79 VAL A C 1
ATOM 617 O O . VAL A 1 79 ? 3.913 -7.819 -8.838 1.00 88.38 79 VAL A O 1
ATOM 620 N N . ALA A 1 80 ? 5.371 -6.464 -7.793 1.00 88.06 80 ALA A N 1
ATOM 621 C CA . ALA A 1 80 ? 6.353 -7.506 -7.512 1.00 88.06 80 ALA A CA 1
ATOM 622 C C . ALA A 1 80 ? 5.926 -8.364 -6.313 1.00 88.06 80 ALA A C 1
ATOM 624 O O . ALA A 1 80 ? 6.019 -9.589 -6.355 1.00 88.06 80 ALA A O 1
ATOM 625 N N . ALA A 1 81 ? 5.445 -7.717 -5.248 1.00 88.25 81 ALA A N 1
ATOM 626 C CA . ALA A 1 81 ? 4.950 -8.379 -4.046 1.00 88.25 81 ALA A CA 1
ATOM 627 C C . ALA A 1 81 ? 3.991 -7.476 -3.257 1.00 88.25 81 ALA A C 1
ATOM 629 O O . ALA A 1 81 ? 3.926 -6.268 -3.476 1.00 88.25 81 ALA A O 1
ATOM 630 N N . ARG A 1 82 ? 3.260 -8.067 -2.306 1.00 87.25 82 ARG A N 1
ATOM 631 C CA . ARG A 1 82 ? 2.487 -7.332 -1.298 1.00 87.25 82 ARG A CA 1
ATOM 632 C C . ARG A 1 82 ? 3.130 -7.519 0.057 1.00 87.25 82 ARG A C 1
ATOM 634 O O . ARG A 1 82 ? 3.331 -8.653 0.489 1.00 87.25 82 ARG A O 1
ATOM 641 N N . GLU A 1 83 ? 3.393 -6.417 0.737 1.00 84.88 83 GLU A N 1
ATOM 642 C CA . GLU A 1 83 ? 3.956 -6.437 2.078 1.00 84.88 83 GLU A CA 1
ATOM 643 C C . GLU A 1 83 ? 2.915 -6.025 3.111 1.00 84.88 83 GLU A C 1
ATOM 645 O O . GLU A 1 83 ? 2.131 -5.101 2.892 1.00 84.88 83 GLU A O 1
ATOM 650 N N . THR A 1 84 ? 2.913 -6.724 4.248 1.00 84.31 84 THR A N 1
ATOM 651 C CA . THR A 1 84 ? 2.106 -6.337 5.407 1.00 84.31 84 THR A CA 1
ATOM 652 C C . THR A 1 84 ? 2.887 -5.330 6.236 1.00 84.31 84 THR A C 1
ATOM 654 O O . THR A 1 84 ? 3.915 -5.666 6.820 1.00 84.31 84 THR A O 1
ATOM 657 N N . ILE A 1 85 ? 2.368 -4.114 6.353 1.00 76.19 85 ILE A N 1
ATOM 658 C CA . ILE A 1 85 ? 2.933 -3.088 7.221 1.00 76.19 85 ILE A CA 1
ATOM 659 C C . ILE A 1 85 ? 2.315 -3.254 8.605 1.00 76.19 85 ILE A C 1
ATOM 661 O O . ILE A 1 85 ? 1.145 -2.932 8.843 1.00 76.19 85 ILE A O 1
ATOM 665 N N . LYS A 1 86 ? 3.126 -3.747 9.544 1.00 68.44 86 LYS A N 1
ATOM 666 C CA . LYS A 1 86 ? 2.771 -3.730 10.962 1.00 68.44 86 LYS A CA 1
ATOM 667 C C . LYS A 1 86 ? 2.870 -2.296 11.467 1.00 68.44 86 LYS A C 1
ATOM 669 O O . LYS A 1 86 ? 3.957 -1.769 11.673 1.00 68.44 86 LYS A O 1
ATOM 674 N N . ARG A 1 87 ? 1.715 -1.670 11.679 1.00 61.12 87 ARG A N 1
ATOM 675 C CA . ARG A 1 87 ? 1.603 -0.390 12.379 1.00 61.12 87 ARG A CA 1
ATOM 676 C C . ARG A 1 87 ? 1.773 -0.651 13.872 1.00 61.12 87 ARG A C 1
ATOM 678 O O . ARG A 1 87 ? 0.789 -0.813 14.587 1.00 61.12 87 ARG A O 1
ATOM 685 N N . SER A 1 88 ? 3.015 -0.774 14.335 1.00 48.53 88 SER A N 1
ATOM 686 C CA . SER A 1 88 ? 3.290 -0.744 15.772 1.00 48.53 88 SER A CA 1
ATOM 687 C C . SER A 1 88 ? 2.739 0.569 16.329 1.00 48.53 88 SER A C 1
ATOM 689 O O . SER A 1 88 ? 2.990 1.630 15.755 1.00 48.53 88 SER A O 1
ATOM 691 N N . GLY A 1 89 ? 1.929 0.483 17.388 1.00 51.97 89 GLY A N 1
ATOM 692 C CA . GLY A 1 89 ? 1.341 1.647 18.052 1.00 51.97 89 GLY A CA 1
ATOM 693 C C . GLY A 1 89 ? 2.408 2.701 18.351 1.00 51.97 89 GLY A C 1
ATOM 694 O O . GLY A 1 89 ? 3.539 2.346 18.667 1.00 51.97 89 GLY A O 1
ATOM 695 N N . PHE A 1 90 ? 2.016 3.972 18.233 1.00 47.34 90 PHE A N 1
ATOM 696 C CA . PHE A 1 90 ? 2.842 5.186 18.114 1.00 47.34 90 PHE A CA 1
ATOM 697 C C . PHE A 1 90 ? 3.209 5.579 16.672 1.00 47.34 90 PHE A C 1
ATOM 699 O O . PHE A 1 90 ? 4.355 5.541 16.247 1.00 47.34 90 PHE A O 1
ATOM 706 N N . GLY A 1 91 ? 2.192 6.070 15.953 1.00 45.75 91 GLY A N 1
ATOM 707 C CA . GLY A 1 91 ? 2.365 7.135 14.963 1.00 45.75 91 GLY A CA 1
ATOM 708 C C . GLY A 1 91 ? 2.963 6.739 13.613 1.00 45.75 91 GLY A C 1
ATOM 709 O O . GLY A 1 91 ? 4.121 7.021 13.340 1.00 45.75 91 GLY A O 1
ATOM 710 N N . PHE A 1 92 ? 2.129 6.250 12.691 1.00 41.34 92 PHE A N 1
ATOM 711 C CA . PHE A 1 92 ? 2.350 6.535 11.269 1.00 41.34 92 PHE A CA 1
ATOM 712 C C . PHE A 1 92 ? 1.017 6.642 10.520 1.00 41.34 92 PHE A C 1
ATOM 714 O O . PHE A 1 92 ? 0.350 5.654 10.207 1.00 41.34 92 PHE A O 1
ATOM 721 N N . SER A 1 93 ? 0.601 7.877 10.2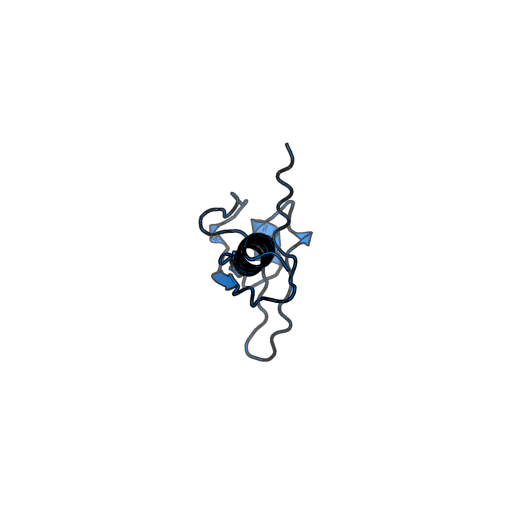47 1.00 49.84 93 SER A N 1
ATOM 722 C CA . SER A 1 93 ? -0.498 8.220 9.340 1.00 49.84 93 SER A CA 1
ATOM 723 C C . SER A 1 93 ? -0.154 7.758 7.927 1.00 49.84 93 SER A C 1
ATOM 725 O O . SER A 1 93 ? 0.866 8.148 7.377 1.00 49.84 93 SER A O 1
ATOM 727 N N . GLY A 1 94 ? -0.982 6.916 7.318 1.00 51.78 94 GLY A N 1
ATOM 728 C CA . GLY A 1 94 ? -0.619 6.284 6.051 1.00 51.78 94 GLY A CA 1
ATOM 729 C C . GLY A 1 94 ? -1.660 5.277 5.595 1.00 51.78 94 GLY A C 1
ATOM 730 O O . GLY A 1 94 ? -1.425 4.074 5.661 1.00 51.78 94 GLY A O 1
ATOM 731 N N . ALA A 1 95 ? -2.826 5.795 5.238 1.00 51.72 95 ALA A N 1
ATOM 732 C CA . ALA A 1 95 ? -3.729 5.268 4.221 1.00 51.72 95 ALA A CA 1
ATOM 733 C C . ALA A 1 95 ? -4.719 6.406 3.928 1.00 51.72 95 ALA A C 1
ATOM 735 O O . ALA A 1 95 ? -5.880 6.372 4.318 1.00 51.72 95 ALA A O 1
ATOM 736 N N . ARG A 1 96 ? -4.230 7.504 3.334 1.00 47.62 96 ARG A N 1
ATOM 737 C CA . ARG A 1 96 ? -5.126 8.490 2.721 1.00 47.62 96 ARG A CA 1
ATOM 738 C C . ARG A 1 96 ? -5.476 7.970 1.335 1.00 47.62 96 ARG A C 1
ATOM 740 O O . ARG A 1 96 ? -4.899 8.415 0.350 1.00 47.62 96 ARG A O 1
ATOM 747 N N . PHE A 1 97 ? -6.430 7.050 1.255 1.00 50.94 97 PHE A N 1
ATOM 748 C CA . PHE A 1 97 ? -7.289 7.060 0.080 1.00 50.94 97 PHE A CA 1
ATOM 749 C C . PHE A 1 97 ? -8.364 8.083 0.374 1.00 50.94 97 PHE A C 1
ATOM 751 O O . PHE A 1 97 ? -9.285 7.841 1.148 1.00 50.94 97 PHE A O 1
ATOM 758 N N . SER A 1 98 ? -8.202 9.265 -0.216 1.00 42.59 98 SER A N 1
ATOM 759 C CA . SER A 1 98 ? -9.344 10.129 -0.464 1.00 42.59 98 SER A CA 1
ATOM 760 C C . SER A 1 98 ? -10.259 9.332 -1.392 1.00 42.59 98 SER A C 1
ATOM 762 O O . SER A 1 98 ? -10.053 9.311 -2.605 1.00 42.59 98 SER A O 1
ATOM 764 N N . ALA A 1 99 ? -11.213 8.609 -0.807 1.00 39.50 99 ALA A N 1
ATOM 765 C CA . ALA A 1 99 ? -12.437 8.220 -1.480 1.00 39.50 99 ALA A CA 1
ATOM 766 C C . ALA A 1 99 ? -13.143 9.531 -1.838 1.00 39.50 99 ALA A C 1
ATOM 768 O O . ALA A 1 99 ? -13.826 10.140 -1.019 1.00 39.50 99 ALA A O 1
ATOM 769 N N . GLY A 1 100 ? -12.814 10.056 -3.014 1.00 33.25 100 GLY A N 1
ATOM 770 C CA . GLY A 1 100 ? -13.427 11.244 -3.569 1.00 33.25 100 GLY A CA 1
ATOM 771 C C . GLY A 1 100 ? -14.416 10.824 -4.638 1.00 33.25 100 GLY A C 1
ATOM 772 O O . GLY A 1 100 ? -13.965 10.458 -5.720 1.00 33.25 100 GLY A O 1
ATOM 773 N N . GLY A 1 101 ? -15.704 10.942 -4.302 1.00 30.17 101 GLY A N 1
ATOM 774 C CA . GLY A 1 101 ? -16.827 11.106 -5.233 1.00 30.17 101 GLY A CA 1
ATOM 775 C C . GLY A 1 101 ? -17.338 9.840 -5.884 1.00 30.17 101 GLY A C 1
ATOM 776 O O . GLY A 1 101 ? -16.746 9.450 -6.910 1.00 30.17 101 GLY A O 1
#

Radius of gyration: 19.08 Å; chains: 1; bounding box: 40×20×60 Å

Secondary structure (DSSP, 8-state):
--HHHHHHHHHHHHHHHHHHH----EEEEEESSHHHHHHHHGGGGGG-EEP--SSS---EEEEEEETT-----S-GGG--EEEEE---SS-----------